Protein AF-A0A8E0I331-F1 (afdb_monomer_lite)

Structure (mmCIF, N/CA/C/O backbone):
data_AF-A0A8E0I331-F1
#
_entry.id   AF-A0A8E0I331-F1
#
loop_
_atom_site.group_PDB
_atom_site.id
_atom_site.type_symbol
_atom_site.label_atom_id
_atom_site.label_alt_id
_atom_site.label_comp_id
_atom_site.label_asym_id
_atom_site.label_entity_id
_atom_site.label_seq_id
_atom_site.pdbx_PDB_ins_code
_atom_site.Cartn_x
_atom_site.Cartn_y
_atom_site.Cartn_z
_atom_site.occupancy
_atom_site.B_iso_or_equiv
_atom_site.auth_seq_id
_atom_site.auth_comp_id
_atom_site.auth_asym_id
_atom_site.auth_atom_id
_atom_site.pdbx_PDB_model_num
ATOM 1 N N . TRP A 1 1 ? 11.507 7.937 -17.014 1.00 71.75 1 TRP A N 1
ATOM 2 C CA . TRP A 1 1 ? 10.091 7.789 -16.620 1.00 71.75 1 TRP A CA 1
ATOM 3 C C . TRP A 1 1 ? 9.944 6.886 -15.390 1.00 71.75 1 TRP A C 1
ATOM 5 O O . TRP A 1 1 ? 9.349 7.334 -14.422 1.00 71.75 1 TRP A O 1
ATOM 15 N N . PHE A 1 2 ? 10.573 5.700 -15.354 1.00 76.81 2 PHE A N 1
ATOM 16 C CA . PHE A 1 2 ? 10.578 4.797 -14.187 1.00 76.81 2 PHE A CA 1
ATOM 17 C C . PHE A 1 2 ? 10.997 5.475 -12.866 1.00 76.81 2 PHE A C 1
ATOM 19 O O . PHE A 1 2 ? 10.297 5.364 -11.864 1.00 76.81 2 PHE A O 1
ATOM 26 N N . ALA A 1 3 ? 12.086 6.254 -12.878 1.00 83.12 3 ALA A N 1
ATOM 27 C CA . ALA A 1 3 ? 12.538 7.005 -11.701 1.00 83.12 3 ALA A CA 1
ATOM 28 C C . ALA A 1 3 ? 11.516 8.054 -11.224 1.00 83.12 3 ALA A C 1
ATOM 30 O O . ALA A 1 3 ? 11.311 8.206 -10.028 1.00 83.12 3 ALA A O 1
ATOM 31 N N . ALA A 1 4 ? 10.831 8.739 -12.145 1.00 85.06 4 ALA A N 1
ATOM 32 C CA . ALA A 1 4 ? 9.805 9.719 -11.787 1.00 85.06 4 ALA A CA 1
ATOM 33 C C . ALA A 1 4 ? 8.600 9.049 -11.109 1.00 85.06 4 ALA A C 1
ATOM 35 O O . ALA A 1 4 ? 8.102 9.558 -10.111 1.00 85.06 4 ALA A O 1
ATOM 36 N N . LEU A 1 5 ? 8.174 7.881 -11.602 1.00 81.69 5 LEU A N 1
ATOM 37 C CA . LEU A 1 5 ? 7.102 7.108 -10.971 1.00 81.69 5 LEU A CA 1
ATOM 38 C C . LEU A 1 5 ? 7.504 6.566 -9.596 1.00 81.69 5 LEU A C 1
ATOM 40 O O . LEU A 1 5 ? 6.689 6.612 -8.685 1.00 81.69 5 LEU A O 1
ATOM 44 N N . ASN A 1 6 ? 8.753 6.122 -9.421 1.00 85.12 6 ASN A N 1
ATOM 45 C CA . ASN A 1 6 ? 9.25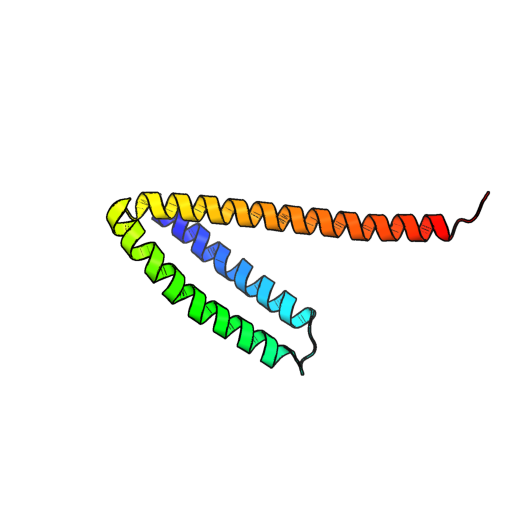9 5.695 -8.110 1.00 85.12 6 ASN A CA 1
ATOM 46 C C . ASN A 1 6 ? 9.340 6.858 -7.114 1.00 85.12 6 ASN A C 1
ATOM 48 O O . ASN A 1 6 ? 9.058 6.674 -5.940 1.00 85.12 6 ASN A O 1
ATOM 52 N N . ILE A 1 7 ? 9.682 8.068 -7.566 1.00 88.38 7 ILE A N 1
ATOM 53 C CA . ILE A 1 7 ? 9.655 9.255 -6.700 1.00 88.38 7 ILE A CA 1
ATOM 54 C C . ILE A 1 7 ? 8.220 9.558 -6.254 1.00 88.38 7 ILE A C 1
ATOM 56 O O . ILE A 1 7 ? 7.990 9.832 -5.079 1.00 88.38 7 ILE A O 1
ATOM 60 N N . ILE A 1 8 ? 7.249 9.492 -7.171 1.00 86.69 8 ILE A N 1
ATOM 61 C CA . ILE A 1 8 ? 5.833 9.711 -6.843 1.00 86.69 8 ILE A CA 1
ATOM 62 C C . ILE A 1 8 ? 5.333 8.646 -5.861 1.00 86.69 8 ILE A C 1
ATOM 64 O O . ILE A 1 8 ? 4.682 8.988 -4.877 1.00 86.69 8 ILE A O 1
ATOM 68 N N . GLU A 1 9 ? 5.655 7.375 -6.104 1.00 84.62 9 GLU A N 1
ATOM 69 C CA . GLU A 1 9 ? 5.306 6.265 -5.215 1.00 84.62 9 GLU A CA 1
ATOM 70 C C . GLU A 1 9 ? 5.943 6.443 -3.832 1.00 84.62 9 GLU A C 1
ATOM 72 O O . GLU A 1 9 ? 5.222 6.465 -2.839 1.00 84.62 9 GLU A O 1
ATOM 77 N N . GLY A 1 10 ? 7.246 6.718 -3.760 1.00 85.19 10 GLY A N 1
ATOM 78 C CA . GLY A 1 10 ? 7.949 6.934 -2.497 1.00 85.19 10 GLY A CA 1
ATOM 79 C C . GLY A 1 10 ? 7.414 8.117 -1.685 1.00 85.19 10 GLY A C 1
ATOM 80 O O . GLY A 1 10 ? 7.434 8.071 -0.457 1.00 85.19 10 GLY A O 1
ATOM 81 N N . ILE A 1 11 ? 6.891 9.160 -2.342 1.00 88.25 11 ILE A N 1
ATOM 82 C CA . ILE A 1 11 ? 6.198 10.264 -1.662 1.00 88.25 11 ILE A CA 1
ATOM 83 C C . ILE A 1 11 ? 4.799 9.836 -1.210 1.00 88.25 11 ILE A C 1
ATOM 85 O O . ILE A 1 11 ? 4.395 10.208 -0.115 1.00 88.25 11 ILE A O 1
ATOM 89 N N . ALA A 1 12 ? 4.055 9.074 -2.014 1.00 86.19 12 ALA A N 1
ATOM 90 C CA . ALA A 1 12 ? 2.678 8.671 -1.718 1.00 86.19 12 ALA A CA 1
ATOM 91 C C . ALA A 1 12 ? 2.579 7.605 -0.613 1.00 86.19 12 ALA A C 1
ATOM 93 O O . ALA A 1 12 ? 1.673 7.654 0.224 1.00 86.19 12 ALA A O 1
ATOM 94 N N . THR A 1 13 ? 3.518 6.665 -0.577 1.00 86.12 13 THR A N 1
ATOM 95 C CA . THR A 1 13 ? 3.547 5.546 0.370 1.00 86.12 13 THR A CA 1
ATOM 96 C C . THR A 1 13 ? 3.461 5.975 1.838 1.00 86.12 13 THR A C 1
ATOM 98 O O . THR A 1 13 ? 2.563 5.485 2.526 1.00 86.12 13 THR A O 1
ATOM 101 N N . PRO A 1 14 ? 4.261 6.932 2.355 1.00 86.81 14 PRO A N 1
ATOM 102 C CA . PRO A 1 14 ? 4.136 7.369 3.743 1.00 86.81 14 PRO A CA 1
ATOM 103 C C . PRO A 1 14 ? 2.772 7.989 4.059 1.00 86.81 14 PRO A C 1
ATOM 105 O O . PRO A 1 14 ? 2.308 7.821 5.185 1.00 86.81 14 PRO A O 1
ATOM 108 N N . PHE A 1 15 ? 2.090 8.646 3.111 1.00 85.62 15 PHE A N 1
ATOM 109 C CA . PHE A 1 15 ? 0.725 9.131 3.357 1.00 85.62 15 PHE A CA 1
ATOM 110 C C . PHE A 1 15 ? -0.224 7.970 3.626 1.00 85.62 15 PHE A C 1
ATOM 112 O O . PHE A 1 15 ? -0.977 8.017 4.597 1.00 85.62 15 PHE A O 1
ATOM 119 N N . PHE A 1 16 ? -0.165 6.913 2.815 1.00 83.19 16 PHE A N 1
ATOM 120 C CA . PHE A 1 16 ? -1.020 5.747 3.009 1.00 83.19 16 PHE A CA 1
ATOM 121 C C . PHE A 1 16 ? -0.737 5.062 4.349 1.00 83.19 16 PHE A C 1
ATOM 123 O O . PHE A 1 16 ? -1.651 4.888 5.157 1.00 83.19 16 PHE A O 1
ATOM 130 N N . THR 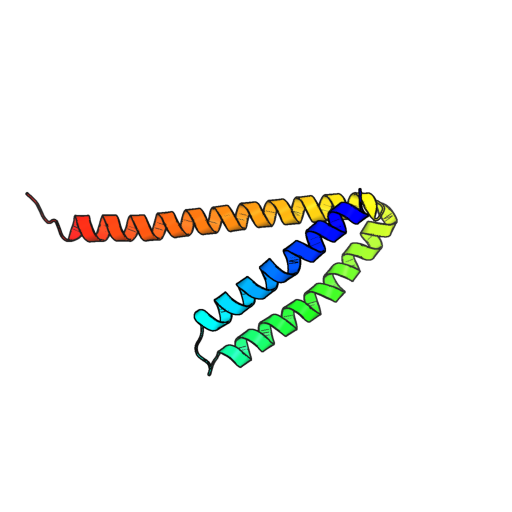A 1 17 ? 0.527 4.737 4.627 1.00 85.88 17 THR A N 1
ATOM 131 C CA . THR A 1 17 ? 0.906 4.006 5.843 1.00 85.88 17 THR A CA 1
ATOM 132 C C . THR A 1 17 ? 0.633 4.829 7.104 1.00 85.88 17 THR A C 1
ATOM 134 O O . THR A 1 17 ? 0.143 4.291 8.095 1.00 85.88 17 THR A O 1
ATOM 137 N N . THR A 1 18 ? 0.876 6.143 7.064 1.00 89.00 18 THR A N 1
ATOM 138 C CA . THR A 1 18 ? 0.644 7.041 8.208 1.00 89.00 18 THR A CA 1
ATOM 139 C C . THR A 1 18 ? -0.843 7.251 8.469 1.00 89.00 18 THR A C 1
ATOM 141 O O . THR A 1 18 ? -1.277 7.146 9.615 1.00 89.00 18 THR A O 1
ATOM 144 N N . LEU A 1 19 ? -1.646 7.513 7.431 1.00 88.06 19 LEU A N 1
ATOM 145 C CA . LEU A 1 19 ? -3.092 7.694 7.588 1.00 88.06 19 LEU A CA 1
ATOM 146 C C . LEU A 1 19 ? -3.765 6.405 8.056 1.00 88.06 19 LEU A C 1
ATOM 148 O O . LEU A 1 19 ? -4.600 6.453 8.956 1.00 88.06 19 LEU A O 1
ATOM 152 N N .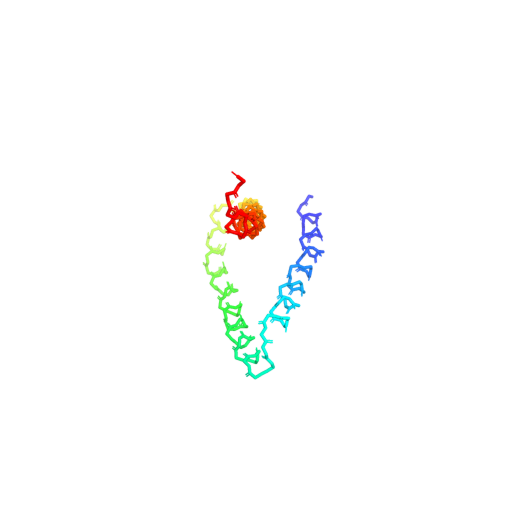 LEU A 1 20 ? -3.371 5.255 7.501 1.00 85.81 20 LEU A N 1
ATOM 153 C CA . LEU A 1 20 ? -3.846 3.949 7.954 1.00 85.81 20 LEU A CA 1
ATOM 154 C C . LEU A 1 20 ? -3.538 3.743 9.440 1.00 85.81 20 LEU A C 1
ATOM 156 O O . LEU A 1 20 ? -4.420 3.373 10.214 1.00 85.81 20 LEU A O 1
ATOM 160 N N . MET A 1 21 ? -2.305 4.036 9.849 1.00 88.56 21 MET A N 1
ATOM 161 C CA . MET A 1 21 ? -1.883 3.897 11.236 1.00 88.56 21 MET A CA 1
ATOM 162 C C . MET A 1 21 ? -2.660 4.841 12.169 1.00 88.56 21 MET A C 1
ATOM 164 O O . MET A 1 21 ? -3.139 4.410 13.216 1.00 88.56 21 MET A O 1
ATOM 168 N N . ALA A 1 22 ? -2.850 6.103 11.776 1.00 90.00 22 ALA A N 1
ATOM 169 C CA . ALA A 1 22 ? -3.632 7.076 12.538 1.00 90.00 22 ALA A CA 1
ATOM 170 C C . ALA A 1 22 ? -5.110 6.664 12.665 1.00 90.00 22 ALA A C 1
ATOM 172 O O . ALA A 1 22 ? -5.699 6.796 13.736 1.00 90.00 22 ALA A O 1
ATOM 173 N N . MET A 1 23 ? -5.699 6.121 11.596 1.00 86.38 23 MET A N 1
ATOM 174 C CA . MET A 1 23 ? -7.069 5.600 11.595 1.00 86.38 23 MET A CA 1
ATOM 175 C C . MET A 1 23 ? -7.232 4.416 12.550 1.00 86.38 23 MET A C 1
ATOM 177 O O . MET A 1 23 ? -8.204 4.373 13.304 1.00 86.38 23 MET A O 1
ATOM 181 N N . ILE A 1 24 ? -6.284 3.474 12.553 1.00 88.19 24 ILE A N 1
ATOM 182 C CA . ILE A 1 24 ? -6.291 2.334 13.480 1.00 88.19 24 ILE A CA 1
ATOM 183 C C . ILE A 1 24 ? -6.181 2.835 14.922 1.00 88.19 24 ILE A C 1
ATOM 185 O O . ILE A 1 24 ? -6.979 2.439 15.766 1.00 88.19 24 ILE A O 1
ATOM 189 N N . GLN A 1 25 ? -5.257 3.757 15.198 1.00 87.19 25 GLN A N 1
ATOM 190 C CA . GLN A 1 25 ? -5.093 4.319 16.541 1.00 87.19 25 GLN A CA 1
ATOM 191 C C . GLN A 1 25 ? -6.349 5.043 17.050 1.00 87.19 25 GLN A C 1
ATOM 193 O O . GLN A 1 25 ? -6.642 4.970 18.236 1.00 87.19 25 GLN A O 1
ATOM 198 N N . GLN A 1 26 ? -7.105 5.718 16.177 1.00 87.50 26 GLN A N 1
ATOM 199 C CA . GLN A 1 26 ? -8.351 6.398 16.562 1.00 87.50 26 GLN A CA 1
ATOM 200 C C . GLN A 1 26 ? -9.553 5.454 16.695 1.00 87.50 26 GLN A C 1
ATOM 202 O O . GLN A 1 26 ? -10.507 5.779 17.398 1.00 87.50 26 GLN A O 1
ATOM 207 N N . SER A 1 27 ? -9.538 4.311 16.006 1.00 85.25 27 SER A N 1
ATOM 208 C CA . SER A 1 27 ? -10.687 3.395 15.956 1.00 85.25 27 SER A CA 1
ATOM 209 C C . SER A 1 27 ? -10.705 2.372 17.095 1.00 85.25 27 SER A C 1
ATOM 211 O O . SER A 1 27 ? -11.756 1.788 17.348 1.00 85.25 27 SER A O 1
ATOM 213 N N . TYR A 1 28 ? -9.573 2.139 17.768 1.00 86.62 28 TYR A N 1
ATOM 214 C CA . TYR A 1 28 ? -9.423 1.082 18.773 1.00 86.62 28 TYR A CA 1
ATOM 215 C C . TYR A 1 28 ? -8.849 1.609 20.093 1.00 86.62 28 TYR A C 1
ATOM 217 O O . TYR A 1 28 ? -8.057 2.548 20.118 1.00 86.62 28 TYR A O 1
ATOM 225 N N . SER A 1 29 ? -9.236 0.983 21.204 1.00 84.56 29 SER A N 1
ATOM 226 C CA . SER A 1 29 ? -8.716 1.295 22.538 1.00 84.56 29 SER A CA 1
ATOM 227 C C . SER A 1 29 ? -7.288 0.762 22.731 1.00 84.56 29 SER A C 1
ATOM 229 O O . SER A 1 29 ? -6.857 -0.187 22.072 1.00 84.56 29 SER A O 1
ATOM 231 N N . ALA A 1 30 ? -6.537 1.361 23.665 1.00 80.50 30 ALA A N 1
ATOM 232 C CA . ALA A 1 30 ? -5.129 1.024 23.912 1.00 80.50 30 ALA A CA 1
ATOM 233 C C . ALA A 1 30 ? -4.897 -0.456 24.283 1.00 80.50 30 ALA A C 1
ATOM 235 O O . ALA A 1 30 ? -3.840 -1.005 23.980 1.00 80.50 30 ALA A O 1
ATOM 236 N N . GLU A 1 31 ? -5.889 -1.102 24.898 1.00 86.62 31 GLU A N 1
ATOM 237 C CA . GLU A 1 31 ? -5.833 -2.504 25.324 1.00 86.62 31 GLU A CA 1
ATOM 238 C C . GLU A 1 31 ? -5.829 -3.484 24.135 1.00 86.62 31 GLU A C 1
ATOM 240 O O . GLU A 1 31 ? -5.122 -4.490 24.159 1.00 86.62 31 GLU A O 1
ATOM 245 N N . GLU A 1 32 ? -6.538 -3.164 23.046 1.00 88.69 32 GLU A N 1
ATOM 246 C CA . GLU A 1 32 ? -6.590 -4.006 21.841 1.00 88.69 32 GLU A CA 1
ATOM 247 C C . GLU A 1 32 ? -5.619 -3.561 20.741 1.00 88.69 32 GLU A C 1
ATOM 249 O O . GLU A 1 32 ? -5.250 -4.362 19.873 1.00 88.69 32 GLU A O 1
ATOM 254 N N . LEU A 1 33 ? -5.159 -2.307 20.789 1.00 89.56 33 LEU A N 1
ATOM 255 C CA . LEU A 1 33 ? -4.283 -1.708 19.783 1.00 89.56 33 LEU A CA 1
ATOM 256 C C . LEU A 1 33 ? -3.016 -2.541 19.546 1.00 89.56 33 LEU A C 1
ATOM 258 O O . LEU A 1 33 ? -2.667 -2.812 18.399 1.00 89.56 33 LEU A O 1
ATOM 262 N N . GLY A 1 34 ? -2.356 -3.004 20.613 1.00 87.38 34 GLY A N 1
ATOM 263 C CA . GLY A 1 34 ? -1.144 -3.823 20.501 1.00 87.38 34 GLY A CA 1
ATOM 264 C C . GLY A 1 34 ? -1.378 -5.138 19.749 1.00 87.38 34 GLY A C 1
ATOM 265 O O . GLY A 1 34 ? -0.560 -5.534 18.917 1.00 87.38 34 GLY A O 1
ATOM 266 N N . ARG A 1 35 ? -2.533 -5.781 19.968 1.00 91.62 35 ARG A N 1
ATOM 267 C CA . ARG A 1 35 ? -2.912 -7.024 19.280 1.00 91.62 35 ARG A CA 1
ATOM 268 C C . ARG A 1 35 ? -3.189 -6.774 17.798 1.00 91.62 35 ARG A C 1
ATOM 270 O O . ARG A 1 35 ? -2.709 -7.525 16.953 1.00 91.62 35 ARG A O 1
ATOM 277 N N . ILE A 1 36 ? -3.908 -5.698 17.480 1.00 91.12 36 ILE A N 1
ATOM 278 C CA . ILE A 1 36 ? -4.234 -5.322 16.096 1.00 91.12 36 ILE A CA 1
ATOM 279 C C . ILE A 1 36 ? -2.969 -4.959 15.318 1.00 91.12 36 ILE A C 1
ATOM 281 O O . ILE A 1 36 ? -2.770 -5.445 14.205 1.00 91.12 36 ILE A O 1
ATOM 285 N N . LEU A 1 37 ? -2.077 -4.166 15.914 1.00 90.56 37 LEU A N 1
ATOM 286 C CA . LEU A 1 37 ? -0.799 -3.820 15.296 1.00 90.56 37 LEU A CA 1
ATOM 287 C C . LEU A 1 37 ? 0.110 -5.040 15.118 1.00 90.56 37 LEU A C 1
ATOM 289 O O . LEU A 1 37 ? 0.811 -5.123 14.110 1.00 90.56 37 LEU A O 1
ATOM 293 N N . GLY A 1 38 ? 0.081 -6.001 16.044 1.00 91.38 38 GLY A N 1
ATOM 294 C CA . GLY A 1 38 ? 0.799 -7.270 15.903 1.00 91.38 38 GLY A CA 1
ATOM 295 C C . GLY A 1 38 ? 0.304 -8.100 14.714 1.00 91.38 38 GLY A C 1
ATOM 296 O O . GLY A 1 38 ? 1.111 -8.579 13.913 1.00 91.38 38 GLY A O 1
ATOM 297 N N . VAL A 1 39 ? -1.018 -8.216 14.547 1.00 93.12 39 VAL A N 1
ATOM 298 C CA . VAL A 1 39 ? -1.625 -8.897 13.389 1.00 93.12 39 VAL A CA 1
ATOM 299 C C . VAL A 1 39 ? -1.293 -8.163 12.091 1.00 93.12 39 VAL A C 1
ATOM 301 O O . VAL A 1 39 ? -0.864 -8.797 11.128 1.00 93.12 39 VAL A O 1
ATOM 304 N N . LEU A 1 40 ? -1.416 -6.832 12.071 1.00 91.25 40 LEU A N 1
ATOM 305 C CA . LEU A 1 40 ? -1.075 -6.015 10.907 1.00 91.25 40 LEU A CA 1
ATOM 306 C C . LEU A 1 40 ? 0.386 -6.219 10.490 1.00 91.25 40 LEU A C 1
ATOM 308 O O . LEU A 1 40 ? 0.650 -6.525 9.332 1.00 91.25 40 LEU A O 1
ATOM 312 N N . ASN A 1 41 ? 1.334 -6.112 11.425 1.00 90.62 41 ASN A N 1
ATOM 313 C CA . ASN A 1 41 ? 2.754 -6.325 11.129 1.00 90.62 41 ASN A CA 1
ATOM 314 C C . ASN A 1 41 ? 3.040 -7.749 10.640 1.00 90.62 41 ASN A C 1
ATOM 316 O O . ASN A 1 41 ? 3.846 -7.932 9.732 1.00 90.62 41 ASN A O 1
ATOM 320 N N . SER A 1 42 ? 2.358 -8.754 11.195 1.00 93.88 42 SER A N 1
ATOM 321 C CA . SER A 1 42 ? 2.496 -10.145 10.746 1.00 93.88 42 SER A CA 1
ATOM 322 C C . SER A 1 42 ? 2.035 -10.315 9.297 1.00 93.88 42 SER A C 1
ATOM 324 O O . SER A 1 42 ? 2.723 -10.950 8.500 1.00 93.88 42 SER A O 1
ATOM 326 N N . LEU A 1 43 ? 0.907 -9.698 8.932 1.00 91.94 43 LEU A N 1
ATOM 327 C CA . LEU A 1 43 ? 0.406 -9.696 7.558 1.00 91.94 43 LEU A CA 1
ATOM 328 C C . LEU A 1 43 ? 1.350 -8.952 6.610 1.00 91.94 43 LEU A C 1
ATOM 330 O O . LEU A 1 43 ? 1.636 -9.458 5.528 1.00 91.94 43 LEU A O 1
ATOM 334 N N . LEU A 1 44 ? 1.870 -7.789 7.012 1.00 88.81 44 LEU A N 1
ATOM 335 C CA . LEU A 1 44 ? 2.815 -7.010 6.204 1.00 88.81 44 LEU A CA 1
ATOM 336 C C . LEU A 1 44 ? 4.127 -7.773 5.963 1.00 88.81 44 LEU A C 1
ATOM 338 O O . LEU A 1 44 ? 4.600 -7.836 4.828 1.00 88.81 44 LEU A O 1
ATOM 342 N N . ASN A 1 45 ? 4.670 -8.418 6.999 1.00 91.06 45 ASN A N 1
ATOM 343 C CA . ASN A 1 45 ? 5.867 -9.254 6.884 1.00 91.06 45 ASN A CA 1
ATOM 344 C C . ASN A 1 45 ? 5.657 -10.485 6.000 1.00 91.06 45 ASN A C 1
ATOM 346 O O . ASN A 1 45 ? 6.624 -10.986 5.438 1.00 91.06 45 ASN A O 1
ATOM 350 N N . LEU A 1 46 ? 4.423 -10.974 5.869 1.00 93.44 46 LEU A N 1
ATOM 351 C CA . LEU A 1 46 ? 4.091 -12.077 4.972 1.00 93.44 46 LEU A CA 1
ATOM 352 C C . LEU A 1 46 ? 3.831 -11.590 3.536 1.00 93.44 46 LEU A C 1
ATOM 354 O O . LEU A 1 46 ? 4.223 -12.251 2.575 1.00 93.44 46 LEU A O 1
ATOM 358 N N . ALA A 1 47 ? 3.219 -10.417 3.376 1.00 89.12 47 ALA A N 1
ATOM 359 C CA . ALA A 1 47 ? 2.910 -9.834 2.074 1.00 89.12 47 ALA A CA 1
ATOM 360 C C . ALA A 1 47 ? 4.171 -9.578 1.231 1.00 89.12 47 ALA A C 1
ATOM 362 O O . ALA A 1 47 ? 4.151 -9.821 0.026 1.00 89.12 47 A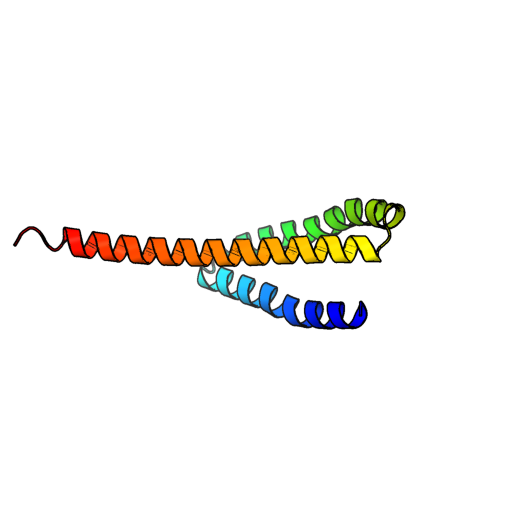LA A O 1
ATOM 363 N N . GLY A 1 48 ? 5.273 -9.155 1.859 1.00 88.50 48 GLY A N 1
ATOM 364 C CA . GLY A 1 48 ? 6.571 -8.962 1.201 1.00 88.50 48 GLY A CA 1
ATOM 365 C C . GLY A 1 48 ? 7.105 -10.219 0.490 1.00 88.50 48 GLY A C 1
ATOM 366 O O . GLY A 1 48 ? 7.194 -10.219 -0.740 1.00 88.50 48 GLY A O 1
ATOM 367 N N . PRO A 1 49 ? 7.451 -11.301 1.216 1.00 90.75 49 PRO A N 1
ATOM 368 C CA . PRO A 1 49 ? 7.981 -12.525 0.620 1.00 90.75 49 PRO A CA 1
ATOM 369 C C . PRO A 1 49 ? 6.988 -13.177 -0.343 1.00 90.75 49 PRO A C 1
ATOM 371 O O . PRO A 1 49 ? 7.406 -13.636 -1.401 1.00 90.75 49 PRO A O 1
ATOM 374 N N . ILE A 1 50 ? 5.684 -13.164 -0.045 1.00 91.75 50 ILE A N 1
ATOM 375 C CA . ILE A 1 50 ? 4.671 -13.661 -0.986 1.00 91.75 50 ILE A CA 1
ATOM 376 C C . ILE A 1 50 ? 4.714 -12.855 -2.288 1.00 91.75 50 ILE A C 1
ATOM 378 O O . ILE A 1 50 ? 4.783 -13.441 -3.366 1.00 91.75 50 ILE A O 1
ATOM 382 N N . GLY A 1 51 ? 4.737 -11.523 -2.201 1.00 87.38 51 GLY A N 1
ATOM 383 C CA . GLY A 1 51 ? 4.839 -10.646 -3.364 1.00 87.38 51 GLY A CA 1
ATOM 384 C C . GLY A 1 51 ? 6.076 -10.946 -4.209 1.00 87.38 51 GLY A C 1
ATOM 385 O O . GLY A 1 51 ? 5.965 -11.047 -5.426 1.00 87.38 51 GLY A O 1
ATOM 386 N N . LEU A 1 52 ? 7.227 -11.177 -3.574 1.00 88.06 52 LEU A N 1
ATOM 387 C CA . LEU A 1 52 ? 8.485 -11.531 -4.241 1.00 88.06 52 LEU A CA 1
ATOM 388 C C . LEU A 1 52 ? 8.453 -12.906 -4.923 1.00 88.06 52 LEU A C 1
ATOM 390 O O . LEU A 1 52 ? 8.957 -13.027 -6.039 1.00 88.06 52 LEU A O 1
ATOM 394 N N . ILE A 1 53 ? 7.838 -13.917 -4.300 1.00 92.94 53 ILE A N 1
ATOM 395 C CA . ILE A 1 53 ? 7.705 -15.266 -4.880 1.00 92.94 53 ILE A CA 1
ATOM 396 C C . ILE A 1 53 ? 6.957 -15.222 -6.215 1.00 92.94 53 ILE A C 1
ATOM 398 O O . ILE A 1 53 ? 7.310 -15.956 -7.134 1.00 92.94 53 ILE A O 1
ATOM 402 N N . PHE A 1 54 ? 5.951 -14.355 -6.344 1.00 88.25 54 PHE A N 1
ATOM 403 C CA . PHE A 1 54 ? 5.227 -14.176 -7.602 1.00 88.25 54 PHE A CA 1
ATOM 404 C C . PHE A 1 54 ? 5.916 -13.178 -8.533 1.00 88.25 54 PHE A C 1
ATOM 406 O O . PHE A 1 54 ? 6.019 -13.435 -9.729 1.00 88.25 54 PHE A O 1
ATOM 413 N N . ALA A 1 55 ? 6.407 -12.056 -8.003 1.00 86.44 55 ALA A N 1
ATOM 414 C CA . ALA A 1 55 ? 7.014 -10.994 -8.797 1.00 86.44 55 ALA A CA 1
ATOM 415 C C . ALA A 1 55 ? 8.305 -11.440 -9.489 1.00 86.44 55 ALA A C 1
ATOM 417 O O . ALA A 1 55 ? 8.536 -11.002 -10.608 1.00 86.44 55 ALA A O 1
ATOM 418 N N . GLY A 1 56 ? 9.112 -12.313 -8.875 1.00 86.56 56 GLY A N 1
ATOM 419 C CA . GLY A 1 56 ? 10.359 -12.817 -9.463 1.00 86.56 56 GLY A CA 1
ATOM 420 C C . GLY A 1 56 ? 10.136 -13.554 -10.791 1.00 86.56 56 GLY A C 1
ATOM 421 O O . GLY A 1 56 ? 10.537 -13.041 -11.833 1.00 86.56 56 GLY A O 1
ATOM 422 N N . PRO A 1 57 ? 9.416 -14.693 -10.802 1.00 88.94 57 PRO A N 1
ATOM 423 C CA . PRO A 1 57 ? 9.129 -15.430 -12.032 1.00 88.94 57 PRO A CA 1
ATOM 424 C C . PRO A 1 57 ? 8.378 -14.595 -13.073 1.00 88.94 57 PRO A C 1
ATOM 426 O O . PRO A 1 57 ? 8.632 -14.712 -14.270 1.00 88.94 57 PRO A O 1
ATOM 429 N N . LEU A 1 58 ? 7.458 -13.726 -12.638 1.00 87.06 58 LEU A N 1
ATOM 430 C CA . LEU A 1 58 ? 6.742 -12.843 -13.558 1.00 87.06 58 LEU A CA 1
ATOM 431 C C . LEU A 1 58 ? 7.695 -11.815 -14.183 1.00 87.06 58 LEU A C 1
ATOM 433 O O . LEU A 1 58 ? 7.644 -11.593 -15.390 1.00 87.06 58 LEU A O 1
ATOM 437 N N . ALA A 1 59 ? 8.604 -11.235 -13.401 1.00 88.69 59 ALA A N 1
ATOM 438 C CA . ALA A 1 59 ? 9.615 -10.309 -13.895 1.00 88.69 59 ALA A CA 1
ATOM 439 C C . A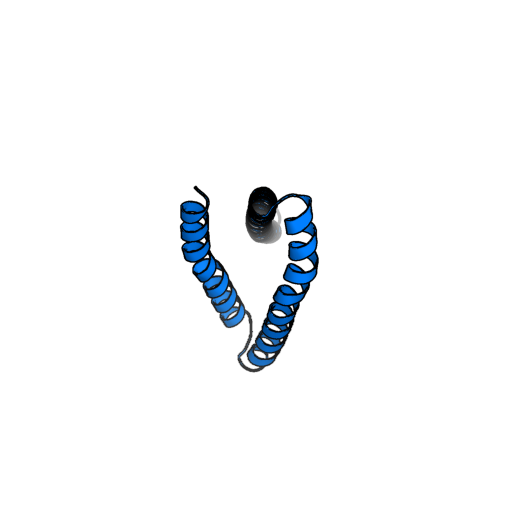LA A 1 59 ? 10.561 -10.965 -14.911 1.00 88.69 59 ALA A C 1
ATOM 441 O O . ALA A 1 59 ? 10.895 -10.319 -15.904 1.00 88.69 59 ALA A O 1
ATOM 442 N N . ASP A 1 60 ? 10.927 -12.233 -14.712 1.00 88.06 60 ASP A N 1
ATOM 443 C CA . ASP A 1 60 ? 11.794 -12.975 -15.636 1.00 88.06 60 ASP A CA 1
ATOM 444 C C . ASP A 1 60 ? 11.109 -13.269 -16.984 1.00 88.06 60 ASP A C 1
ATOM 446 O O . ASP A 1 60 ? 11.764 -13.273 -18.026 1.00 88.06 60 ASP A O 1
ATOM 450 N N . VAL A 1 61 ? 9.785 -13.476 -16.993 1.00 91.00 61 VAL A N 1
ATOM 451 C CA . VAL A 1 61 ? 9.028 -13.815 -18.215 1.00 91.00 61 VAL A CA 1
ATOM 452 C C . VAL A 1 61 ? 8.598 -12.578 -19.006 1.00 91.00 61 VAL A C 1
ATOM 454 O O . VAL A 1 61 ? 8.732 -12.551 -20.230 1.00 91.00 61 VAL A O 1
ATOM 457 N N . ILE A 1 62 ? 8.037 -11.563 -18.339 1.00 88.12 62 ILE A N 1
ATOM 458 C CA . ILE A 1 62 ? 7.445 -10.386 -19.009 1.00 88.12 62 ILE A CA 1
ATOM 459 C C . ILE A 1 62 ? 8.292 -9.112 -18.891 1.00 88.12 62 ILE A C 1
ATOM 461 O O . ILE A 1 62 ? 7.958 -8.103 -19.519 1.00 88.12 62 ILE A O 1
ATOM 465 N N . GLY A 1 63 ? 9.384 -9.156 -18.127 1.00 87.44 63 GLY A N 1
ATOM 466 C CA . GLY A 1 63 ? 10.242 -8.013 -17.827 1.00 87.44 63 GLY A CA 1
ATOM 467 C C . GLY A 1 63 ? 9.700 -7.133 -16.693 1.00 87.44 63 GLY A C 1
ATOM 468 O O . GLY A 1 63 ? 8.493 -6.896 -16.577 1.00 87.44 63 GLY A O 1
ATOM 469 N N . ILE A 1 64 ? 10.615 -6.575 -15.886 1.00 85.19 64 ILE A N 1
ATOM 470 C CA . ILE A 1 64 ? 10.305 -5.651 -14.775 1.00 85.19 64 ILE A CA 1
ATOM 471 C C . ILE A 1 64 ? 9.468 -4.450 -15.238 1.00 85.19 64 ILE A C 1
ATOM 473 O O . ILE A 1 64 ? 8.573 -4.007 -14.523 1.00 85.19 64 ILE A O 1
ATOM 477 N N . GLU A 1 65 ? 9.734 -3.930 -16.438 1.00 83.94 65 GLU A N 1
ATOM 478 C CA . GLU A 1 65 ? 9.060 -2.736 -16.952 1.00 83.94 65 GLU A CA 1
ATOM 479 C C . GLU A 1 65 ? 7.543 -2.939 -17.077 1.00 83.94 65 GLU A C 1
ATOM 481 O O . GLU A 1 65 ? 6.755 -2.115 -16.609 1.00 83.94 65 GLU A O 1
ATOM 486 N N . ARG A 1 66 ? 7.121 -4.071 -17.655 1.00 84.19 66 ARG A N 1
ATOM 487 C CA . ARG A 1 66 ? 5.699 -4.399 -17.829 1.00 84.19 66 ARG A CA 1
ATOM 488 C C . ARG A 1 66 ? 5.052 -4.796 -16.511 1.00 84.19 66 ARG A C 1
ATOM 490 O O . ARG A 1 66 ? 3.913 -4.408 -16.258 1.00 84.19 66 ARG A O 1
ATOM 497 N N . LEU A 1 67 ? 5.784 -5.514 -15.661 1.00 87.75 67 LEU A N 1
ATOM 498 C CA . LEU A 1 67 ? 5.323 -5.875 -14.324 1.00 87.75 67 LEU A CA 1
ATOM 499 C C . LEU A 1 67 ? 4.985 -4.630 -13.492 1.00 87.75 67 LEU A C 1
ATOM 501 O O . LEU A 1 67 ? 3.934 -4.582 -12.856 1.00 87.75 67 LEU A O 1
ATOM 505 N N . PHE A 1 68 ? 5.834 -3.601 -13.552 1.00 84.12 68 PHE A N 1
ATOM 506 C CA . PHE A 1 68 ? 5.613 -2.340 -12.849 1.00 84.12 68 PHE A CA 1
ATOM 507 C C . PHE A 1 68 ? 4.354 -1.613 -13.339 1.00 84.12 68 PHE A C 1
ATOM 509 O O . PHE A 1 68 ? 3.576 -1.112 -12.531 1.00 84.12 68 PHE A O 1
ATOM 516 N N . VAL A 1 69 ? 4.104 -1.598 -14.653 1.00 85.12 69 VAL A N 1
ATOM 517 C CA . VAL A 1 69 ? 2.881 -1.002 -15.219 1.00 85.12 69 VAL A CA 1
ATOM 518 C C . VAL A 1 69 ? 1.633 -1.760 -14.760 1.00 85.12 69 VAL A C 1
ATOM 520 O O . VAL A 1 69 ? 0.660 -1.131 -14.350 1.00 85.12 69 VAL A O 1
ATOM 523 N N . ILE A 1 70 ? 1.663 -3.096 -14.765 1.00 87.25 70 ILE A N 1
ATOM 524 C CA . ILE A 1 70 ? 0.547 -3.928 -14.284 1.00 87.25 70 ILE A CA 1
ATOM 525 C C . ILE A 1 70 ? 0.286 -3.672 -12.795 1.00 87.25 70 ILE A C 1
ATOM 527 O O . ILE A 1 70 ? -0.863 -3.465 -12.402 1.00 87.25 70 ILE A O 1
ATOM 531 N N . ALA A 1 71 ? 1.339 -3.627 -11.975 1.00 86.25 71 ALA A N 1
ATOM 532 C CA . ALA A 1 71 ? 1.235 -3.320 -10.551 1.00 86.25 71 ALA A CA 1
ATOM 533 C C . ALA A 1 71 ? 0.667 -1.911 -10.309 1.00 86.25 71 ALA A C 1
ATOM 535 O O . ALA A 1 71 ? -0.219 -1.742 -9.472 1.00 86.25 71 ALA A O 1
ATOM 536 N N . GLY A 1 72 ? 1.107 -0.914 -11.084 1.00 85.00 72 GLY A N 1
ATOM 537 C CA . GLY A 1 72 ? 0.595 0.455 -11.017 1.00 85.00 72 GLY A CA 1
ATOM 538 C C . GLY A 1 72 ? -0.885 0.562 -11.394 1.00 85.00 72 GLY A C 1
ATOM 539 O O . GLY A 1 72 ? -1.649 1.229 -10.698 1.00 85.00 72 GLY A O 1
ATOM 540 N N . ILE A 1 73 ? -1.320 -0.138 -12.448 1.00 88.50 73 ILE A N 1
ATOM 541 C CA . ILE A 1 73 ? -2.741 -0.211 -12.829 1.00 88.50 73 ILE A CA 1
ATOM 542 C C . ILE A 1 73 ? -3.552 -0.896 -11.724 1.00 88.50 73 ILE A C 1
ATOM 544 O O . ILE A 1 73 ? -4.606 -0.392 -11.339 1.00 88.50 73 ILE A O 1
ATOM 548 N N . GLY A 1 74 ? -3.052 -2.004 -11.171 1.00 86.75 74 GLY A N 1
ATOM 549 C CA . GLY A 1 74 ? -3.687 -2.694 -10.048 1.00 86.75 74 GLY A CA 1
ATOM 550 C C . GLY A 1 74 ? -3.846 -1.789 -8.824 1.00 86.75 74 GLY A C 1
ATOM 551 O O . GLY A 1 74 ? -4.936 -1.695 -8.261 1.00 86.75 74 GLY A O 1
ATOM 552 N N . ALA A 1 75 ? -2.796 -1.051 -8.459 1.00 85.31 75 ALA A N 1
ATOM 553 C CA . ALA A 1 75 ? -2.833 -0.082 -7.368 1.00 85.31 75 ALA A CA 1
ATOM 554 C C . ALA A 1 75 ? -3.836 1.054 -7.633 1.00 85.31 75 ALA A C 1
ATOM 556 O O . ALA A 1 75 ? -4.588 1.431 -6.733 1.00 85.31 75 ALA A O 1
ATOM 557 N N . ALA A 1 76 ? -3.908 1.559 -8.869 1.00 86.94 76 ALA A N 1
ATOM 558 C CA . ALA A 1 76 ? -4.884 2.574 -9.254 1.00 86.94 76 ALA A CA 1
ATOM 559 C C . ALA A 1 76 ? -6.327 2.058 -9.128 1.00 86.94 76 ALA A C 1
ATOM 561 O O . ALA A 1 76 ? -7.179 2.761 -8.585 1.00 86.94 76 ALA A O 1
ATOM 562 N N . ILE A 1 77 ? -6.598 0.818 -9.554 1.00 90.06 77 ILE A N 1
ATOM 563 C CA . ILE A 1 77 ? -7.910 0.174 -9.391 1.00 90.06 77 ILE A CA 1
ATOM 564 C C . ILE A 1 77 ? -8.260 0.048 -7.906 1.00 90.06 77 ILE A C 1
ATOM 566 O O . ILE A 1 77 ? -9.355 0.445 -7.507 1.00 90.06 77 ILE A O 1
ATOM 570 N N . CYS A 1 78 ? -7.334 -0.431 -7.071 1.00 85.50 78 CYS A N 1
ATOM 571 C CA . CYS A 1 78 ? -7.535 -0.501 -5.622 1.00 85.50 78 CYS A CA 1
ATOM 572 C C . CYS A 1 78 ? -7.835 0.878 -5.017 1.00 85.50 78 CYS A C 1
ATOM 574 O O . CYS A 1 78 ? -8.740 1.000 -4.194 1.00 85.50 78 CYS A O 1
ATOM 576 N N . GLY A 1 79 ? -7.129 1.923 -5.458 1.00 84.25 79 GLY A N 1
ATOM 577 C CA . GLY A 1 79 ? -7.387 3.304 -5.049 1.00 84.25 79 GLY A CA 1
ATOM 578 C C . GLY A 1 79 ? -8.790 3.780 -5.430 1.00 84.25 79 GLY A C 1
ATOM 579 O O . GLY A 1 79 ? -9.504 4.329 -4.592 1.00 84.25 79 GLY A O 1
ATOM 580 N N . VAL A 1 80 ? -9.230 3.511 -6.663 1.00 87.31 80 VAL A N 1
ATOM 581 C CA . VAL A 1 80 ? -10.589 3.843 -7.123 1.00 87.31 80 VAL A CA 1
ATOM 582 C C . VAL A 1 80 ? -11.641 3.091 -6.310 1.00 87.31 80 VAL A C 1
ATOM 584 O O . VAL A 1 80 ? -12.602 3.703 -5.848 1.00 87.31 80 VAL A O 1
ATOM 587 N N . VAL A 1 81 ? -11.454 1.791 -6.076 1.00 86.44 81 VAL A N 1
ATOM 588 C CA . VAL A 1 81 ? -12.369 0.984 -5.255 1.00 86.44 81 VAL A CA 1
ATOM 589 C C . VAL A 1 81 ? -12.431 1.512 -3.822 1.00 86.44 81 VAL A C 1
ATOM 591 O O . VAL A 1 81 ? -13.524 1.644 -3.275 1.00 86.44 81 VAL A O 1
ATOM 594 N N . ALA A 1 82 ? -11.295 1.881 -3.226 1.00 81.81 82 ALA A N 1
ATOM 595 C CA . ALA A 1 82 ? -11.256 2.471 -1.891 1.00 81.81 82 ALA A CA 1
ATOM 596 C C . ALA A 1 82 ? -12.035 3.795 -1.832 1.00 81.81 82 ALA A C 1
ATOM 598 O O . ALA A 1 82 ? -12.823 4.010 -0.910 1.00 81.81 82 ALA A O 1
ATOM 599 N N . VAL A 1 83 ? -11.886 4.656 -2.842 1.00 82.94 83 VAL A N 1
ATOM 600 C CA . VAL A 1 83 ? -12.653 5.906 -2.950 1.00 82.94 83 VAL A CA 1
ATOM 601 C C . VAL A 1 83 ? -14.147 5.625 -3.121 1.00 82.94 83 VAL A C 1
ATOM 603 O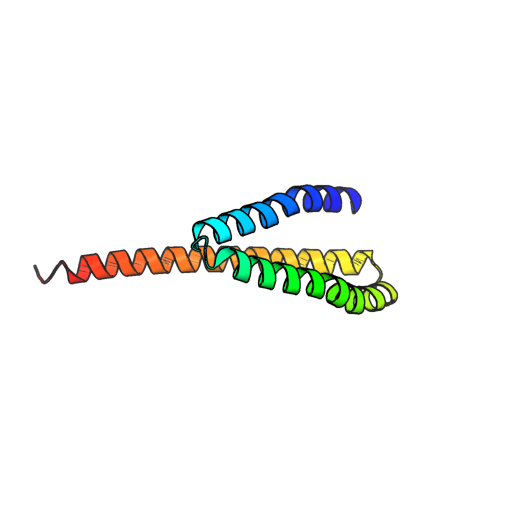 O . VAL A 1 83 ? -14.958 6.221 -2.415 1.00 82.94 83 VAL A O 1
ATOM 606 N N . LEU A 1 84 ? -14.531 4.683 -3.984 1.00 83.00 84 LEU A N 1
ATOM 607 C CA . LEU A 1 84 ? -15.930 4.282 -4.163 1.00 83.00 84 LEU A CA 1
ATOM 608 C C . LEU A 1 84 ? -16.534 3.708 -2.876 1.00 83.00 84 LEU A C 1
ATOM 610 O O . LEU A 1 84 ? -17.683 4.011 -2.551 1.00 83.00 84 LEU A O 1
ATOM 614 N N . MET A 1 85 ? -15.765 2.935 -2.110 1.00 77.81 85 MET A N 1
ATOM 615 C CA . MET A 1 85 ? -16.190 2.405 -0.815 1.00 77.81 85 MET A CA 1
ATOM 616 C C . MET A 1 85 ? -16.392 3.528 0.213 1.00 77.81 85 MET A C 1
ATOM 618 O O . MET A 1 85 ? -17.394 3.528 0.928 1.00 77.81 85 MET A O 1
ATOM 622 N N . LEU A 1 86 ? -15.504 4.530 0.252 1.00 76.50 86 LEU A N 1
ATOM 623 C CA . LEU A 1 86 ? -15.672 5.718 1.096 1.00 76.50 86 LEU A CA 1
ATOM 624 C C . LEU A 1 86 ? -16.900 6.543 0.689 1.00 76.50 86 LEU A C 1
ATOM 626 O O . LEU A 1 86 ? -17.655 6.974 1.561 1.00 76.50 86 LEU A O 1
ATOM 630 N N . ILE A 1 87 ? -17.130 6.727 -0.614 1.00 74.00 87 ILE A N 1
ATOM 631 C CA . ILE A 1 87 ? -18.299 7.444 -1.145 1.00 74.00 87 ILE A CA 1
ATOM 632 C C . ILE A 1 87 ? -19.587 6.704 -0.779 1.00 74.00 87 ILE A C 1
ATOM 634 O O . ILE A 1 87 ? -20.527 7.317 -0.275 1.00 74.00 87 ILE A O 1
ATOM 638 N N . THR A 1 88 ? -19.614 5.385 -0.966 1.00 73.69 88 THR A N 1
ATOM 639 C CA . THR A 1 88 ? -20.778 4.550 -0.637 1.00 73.69 88 THR A CA 1
ATOM 640 C C . THR A 1 88 ? -21.057 4.577 0.864 1.00 73.69 88 THR A C 1
ATOM 642 O O . THR A 1 88 ? -22.194 4.798 1.272 1.00 73.69 88 THR A O 1
ATOM 645 N N . ARG A 1 89 ? -20.020 4.471 1.705 1.00 69.81 89 ARG A N 1
ATOM 646 C CA . ARG A 1 89 ? -20.150 4.585 3.166 1.00 69.81 89 ARG A CA 1
ATOM 647 C C . ARG A 1 89 ? -20.666 5.960 3.598 1.00 69.81 89 ARG A C 1
ATOM 649 O O . ARG A 1 89 ? -21.508 6.044 4.486 1.00 69.81 89 ARG A O 1
ATOM 656 N N . GLN A 1 90 ? -20.195 7.045 2.981 1.00 75.88 90 GLN A N 1
ATOM 657 C CA . GLN A 1 90 ? -20.722 8.384 3.267 1.00 75.88 90 GLN A CA 1
ATOM 658 C C . GLN A 1 90 ? -22.183 8.534 2.837 1.00 75.88 90 GLN A C 1
ATOM 660 O O . GLN A 1 90 ? -22.958 9.190 3.536 1.00 75.88 90 GLN A O 1
ATOM 665 N N . TYR A 1 91 ? -22.567 7.937 1.709 1.00 71.75 91 TYR A N 1
ATOM 666 C CA . TYR A 1 91 ? -23.948 7.942 1.240 1.00 71.75 91 TYR A CA 1
ATOM 667 C C . TYR A 1 91 ? -24.868 7.187 2.204 1.00 71.75 91 TYR A C 1
ATOM 669 O O . TYR A 1 91 ? -25.920 7.706 2.573 1.00 71.75 91 TYR A O 1
ATOM 677 N N . ASP A 1 92 ? -24.432 6.022 2.680 1.00 77.00 92 ASP A N 1
ATOM 678 C CA . ASP A 1 92 ? -25.194 5.179 3.601 1.00 77.00 92 ASP A CA 1
ATOM 679 C C . ASP A 1 92 ? -25.430 5.862 4.962 1.00 77.00 92 ASP A C 1
ATOM 681 O O . ASP A 1 92 ? -26.558 5.931 5.456 1.00 77.00 92 ASP A O 1
ATOM 685 N N . ILE A 1 93 ? -24.398 6.509 5.520 1.00 75.19 93 ILE A N 1
ATOM 686 C CA . ILE A 1 93 ? -24.525 7.296 6.761 1.00 75.19 93 ILE A CA 1
ATOM 687 C C . ILE A 1 93 ? -25.513 8.461 6.577 1.00 75.19 93 ILE A C 1
ATOM 689 O O . ILE A 1 93 ? -26.341 8.725 7.453 1.00 75.19 93 ILE A O 1
ATOM 693 N N . ARG A 1 94 ? -25.470 9.156 5.432 1.00 76.88 94 ARG A N 1
ATOM 694 C CA . ARG A 1 94 ? -26.413 10.251 5.143 1.00 76.88 94 ARG A CA 1
ATOM 695 C C . ARG A 1 94 ? -27.840 9.755 4.925 1.00 76.88 94 ARG A C 1
ATOM 697 O O . ARG A 1 94 ? -28.782 10.471 5.269 1.00 76.88 94 ARG A O 1
ATOM 704 N N . LEU A 1 95 ? -28.012 8.565 4.355 1.00 78.69 95 LEU A N 1
ATOM 705 C CA . LEU A 1 95 ? -29.321 7.957 4.146 1.00 78.69 95 LEU A CA 1
ATOM 706 C C . LEU A 1 95 ? -29.961 7.562 5.480 1.00 78.69 95 LEU A C 1
ATOM 708 O O . LEU A 1 95 ? -31.109 7.931 5.721 1.00 78.69 95 LEU A O 1
ATOM 712 N N . HIS A 1 96 ? -29.203 6.934 6.382 1.00 74.19 96 HIS A N 1
ATOM 713 C CA . HIS A 1 96 ? -29.666 6.605 7.734 1.00 74.19 96 HIS A CA 1
ATOM 714 C C . HIS A 1 96 ? -30.074 7.853 8.531 1.00 74.19 96 HIS A C 1
ATOM 716 O O . HIS A 1 96 ? -31.109 7.852 9.194 1.00 74.19 96 HIS A O 1
ATOM 722 N N . GLN A 1 97 ? -29.332 8.960 8.402 1.00 78.06 97 GLN A N 1
ATOM 723 C CA . GLN A 1 97 ? -29.716 10.240 9.011 1.00 78.06 97 GLN A CA 1
ATOM 724 C C . GLN A 1 97 ? -31.006 10.827 8.420 1.00 78.06 97 GLN A C 1
ATOM 726 O O . GLN A 1 97 ? -31.792 11.433 9.148 1.00 78.06 97 GLN A O 1
ATOM 731 N N . LYS A 1 98 ? -31.232 10.683 7.106 1.00 79.88 98 LYS A N 1
ATOM 732 C CA . LYS A 1 98 ? -32.476 11.132 6.460 1.00 79.88 98 LYS A CA 1
ATOM 733 C C . LYS A 1 98 ? -33.670 10.275 6.869 1.00 79.88 98 LYS A C 1
ATOM 735 O O . LYS A 1 98 ? -34.714 10.838 7.168 1.00 79.88 98 LYS A O 1
ATOM 740 N N . LEU A 1 99 ? -33.511 8.952 6.904 1.00 80.88 99 LEU A N 1
ATOM 741 C CA . LEU A 1 99 ? -34.560 8.026 7.330 1.00 80.88 99 LEU A CA 1
ATOM 742 C C . LEU A 1 99 ? -34.931 8.248 8.801 1.00 80.88 99 LEU A C 1
ATOM 744 O O . LEU A 1 99 ? -36.111 8.373 9.090 1.00 80.88 99 LEU A O 1
ATOM 748 N N . ALA A 1 100 ? -33.956 8.420 9.703 1.00 77.25 100 ALA A N 1
ATOM 749 C CA . ALA A 1 100 ? -34.227 8.747 11.107 1.00 77.25 100 ALA A CA 1
ATOM 750 C C . ALA A 1 100 ? -35.060 10.036 11.259 1.00 77.25 100 ALA A C 1
ATOM 752 O O . ALA A 1 100 ? -36.061 10.044 11.969 1.00 77.25 100 ALA A O 1
ATOM 753 N N . LYS A 1 101 ? -34.718 11.092 10.505 1.00 75.75 101 LYS A N 1
ATOM 754 C CA . LYS A 1 101 ? -35.476 12.356 10.493 1.00 75.75 101 LYS A CA 1
ATOM 755 C C . LYS A 1 101 ? -36.883 12.236 9.902 1.00 75.75 101 LYS A C 1
ATOM 757 O O . LYS A 1 101 ? -37.747 13.006 10.292 1.00 75.75 101 LYS A O 1
ATOM 762 N N . LEU A 1 102 ? -37.101 11.325 8.952 1.00 77.81 102 LEU A N 1
ATOM 763 C CA . LEU A 1 102 ? -38.416 11.058 8.355 1.00 77.81 102 LEU A CA 1
ATOM 764 C C . LEU A 1 102 ? -39.296 10.214 9.289 1.00 77.81 102 LEU A C 1
ATOM 766 O O . LEU A 1 102 ? -40.496 10.447 9.352 1.00 77.81 102 LEU A O 1
ATOM 770 N N . THR A 1 103 ? -38.711 9.284 10.051 1.00 69.56 103 THR A N 1
ATOM 771 C CA . THR A 1 103 ? -39.427 8.482 11.060 1.00 69.56 103 THR A CA 1
ATOM 772 C C . THR A 1 103 ? -39.811 9.308 12.296 1.00 69.56 103 THR A C 1
ATOM 774 O O . THR A 1 103 ? -40.866 9.077 12.876 1.00 69.56 103 THR A O 1
ATOM 777 N N . GLU A 1 104 ? -38.999 10.302 12.682 1.00 64.19 104 GLU A N 1
ATOM 778 C CA . GLU A 1 104 ? -39.340 11.296 13.721 1.00 64.19 104 GLU A CA 1
ATOM 779 C C . GLU A 1 104 ? -40.324 12.379 13.246 1.00 64.19 104 GLU A C 1
ATOM 781 O O . GLU A 1 104 ? -40.772 13.202 14.044 1.00 64.19 104 GLU A O 1
ATOM 786 N N . GLN A 1 105 ? -40.692 12.376 11.964 1.00 60.69 105 GLN A N 1
ATOM 787 C CA . GLN A 1 105 ? -41.745 13.217 11.405 1.00 60.69 105 GLN A CA 1
ATOM 788 C C . GLN A 1 105 ? -42.978 12.339 11.120 1.00 60.69 105 GLN A C 1
ATOM 790 O O . GLN A 1 105 ? -43.281 12.074 9.955 1.00 60.69 105 GLN A O 1
ATOM 795 N N . PRO A 1 106 ? -43.683 11.823 12.150 1.00 55.81 106 PRO A N 1
ATOM 796 C CA . PRO A 1 106 ? -44.924 11.118 11.909 1.00 55.81 106 PRO A CA 1
ATOM 797 C C . PRO A 1 106 ? -45.940 12.168 11.461 1.00 55.81 106 PRO A C 1
ATOM 799 O O . PRO A 1 106 ? -46.278 13.050 12.239 1.00 55.81 106 PRO A O 1
ATOM 802 N N . ASP A 1 107 ? -46.362 12.071 10.204 1.00 54.34 107 ASP A N 1
ATOM 803 C CA . ASP A 1 107 ? -47.663 12.535 9.716 1.00 54.34 107 ASP A CA 1
ATOM 804 C C . ASP A 1 107 ? -47.993 14.024 9.981 1.00 54.34 107 ASP A C 1
ATOM 806 O O . ASP A 1 107 ? -48.349 14.441 11.083 1.00 54.34 107 ASP A O 1
ATOM 810 N N . LYS A 1 108 ? -47.894 14.852 8.934 1.00 47.53 108 LYS A N 1
ATOM 811 C CA . LYS A 1 108 ? -48.686 16.089 8.891 1.00 47.53 108 LYS A CA 1
ATOM 812 C C . LYS A 1 108 ? -50.140 15.747 8.621 1.00 47.53 108 LYS A C 1
ATOM 814 O O . LYS A 1 108 ? -50.340 14.969 7.664 1.00 47.53 108 LYS A O 1
#

Secondary structure (DSSP, 8-state):
-HHHHHHHHHHHHHHHHHHHHHHHHHHS-HHHHHHHHHHHHHHHHHHHHHHHHHHHHHHHHH-HHHHHHHHHHHHHHHHHHHHHHHHHHHHHHHHHHHHHHHHTS---

Sequence (108 aa):
WFAALNIIEGIATPFFTTLLMAMIQQSYSAEELGRILGVLNSLLNLAGPIGLIFAGPLADVIGIERLFVIAGIGAAICGVVAVLMLITRQYDIRLHQKLAKLTEQPDK

Organism: NCBI:txid1256218

pLDDT: mean 83.69, std 8.15, range [47.53, 93.88]

Radius of gyration: 20.59 Å; chains: 1; bounding box: 61×32×44 Å

InterPro domains:
  IPR011701 Major facilitator superfamily [PF07690] (1-89)
  IPR020846 Major facilitator superfamily domain [PS50850] (1-108)
  IPR036259 MFS transporter superfamily [G3DSA:1.20.1250.20] (1-97)
  IPR036259 MFS transporter superfamily [SSF103473] (1-87)

Foldseek 3Di:
DVVVVVVVCVVVVCVVVVVVLVVLVVVDDPVCSVVVVVVVVVVVVVCVVVVCVVCVVVCVPVNPVVSVVVVVVVVVVVVVVVVVVVVVVVVVVVVVVVVVVVVVPPDD